Protein AF-A0A2J5PB73-F1 (afdb_monomer_lite)

Radius of gyration: 12.33 Å; chains: 1; bounding box: 26×22×30 Å

InterPro domains:
  IPR000390 Small drug/metabolite transporter protein family [PTHR30561] (1-50)
  IPR037185 Multidrug transporter EmrE superfamily [SSF103481] (1-50)
  IPR045324 Small multidrug resistance protein [PF00893] (1-41)

Secondary structure (DSSP, 8-state):
--HHHHHHHHHHHHHHHHHHHHHHHH-----HHHHHHHHHHHHHHHHHHH-

Sequence (51 aa):
IDLSVAYALWGGFGIAATIAAGWVLFGQRLNHKGWAGLLLLVVGMVLIKLA

pLDDT: mean 86.11, std 7.04, range [61.97, 93.0]

Foldseek 3Di:
DPPVLVVLLVVLVVVVVVVVCCCVVVVDDQDPVRVVVNVVSVVVNVVSVVD

Organism: NCBI:txid1134687

Structure (mmCIF, N/CA/C/O backbone):
data_AF-A0A2J5PB73-F1
#
_entry.id   AF-A0A2J5PB73-F1
#
loop_
_atom_site.group_PDB
_atom_site.id
_atom_site.type_symbol
_atom_site.label_atom_id
_atom_site.label_alt_id
_atom_site.label_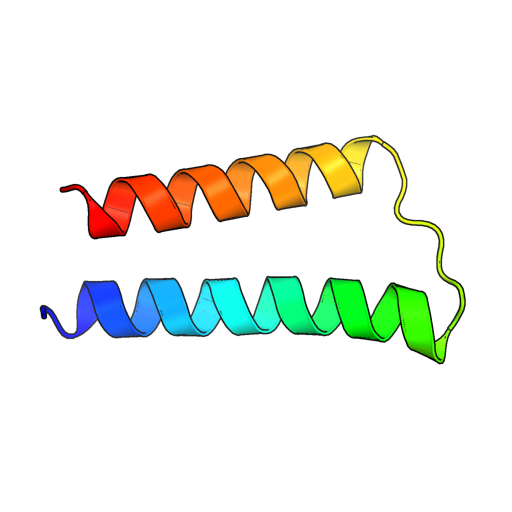comp_id
_atom_site.label_asym_id
_atom_site.label_entity_id
_atom_site.label_seq_id
_atom_site.pdbx_PDB_ins_code
_atom_site.Cartn_x
_atom_site.Cartn_y
_atom_site.Cartn_z
_atom_site.occupancy
_atom_site.B_iso_or_equiv
_atom_site.auth_seq_id
_atom_site.auth_comp_id
_atom_site.auth_asym_id
_atom_site.auth_a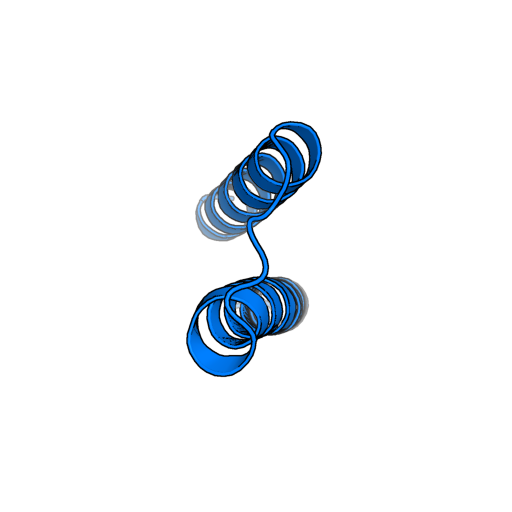tom_id
_atom_site.pdbx_PDB_model_num
ATOM 1 N N . ILE A 1 1 ? 10.635 -9.943 -18.012 1.00 62.41 1 ILE A N 1
ATOM 2 C CA . ILE A 1 1 ? 10.442 -9.035 -16.860 1.00 62.41 1 ILE A CA 1
ATOM 3 C C . ILE A 1 1 ? 11.692 -9.170 -16.020 1.00 62.41 1 ILE A C 1
ATOM 5 O O . ILE A 1 1 ? 11.978 -10.286 -15.598 1.00 62.41 1 ILE A O 1
ATOM 9 N N . ASP A 1 2 ? 12.456 -8.097 -15.851 1.00 83.00 2 ASP A N 1
ATOM 10 C CA . ASP A 1 2 ? 13.628 -8.113 -14.983 1.00 83.00 2 ASP A CA 1
ATOM 11 C C . ASP A 1 2 ? 13.239 -8.520 -13.566 1.00 83.00 2 ASP A C 1
ATOM 13 O O . ASP A 1 2 ? 12.228 -8.064 -13.023 1.00 83.00 2 ASP A O 1
ATOM 17 N N . LEU A 1 3 ? 14.055 -9.386 -12.964 1.00 83.25 3 LEU A N 1
ATOM 18 C CA . LEU A 1 3 ? 13.842 -9.873 -11.603 1.00 83.25 3 LEU A CA 1
ATOM 19 C C . LEU A 1 3 ? 13.672 -8.694 -10.626 1.00 83.25 3 LEU A C 1
ATOM 21 O O . LEU A 1 3 ? 12.819 -8.728 -9.744 1.00 83.25 3 LEU A O 1
ATOM 25 N N . SER A 1 4 ? 14.410 -7.607 -10.860 1.00 83.44 4 SER A N 1
ATOM 26 C CA . SER A 1 4 ? 14.327 -6.344 -10.122 1.00 83.44 4 SER A CA 1
ATOM 27 C C . SER A 1 4 ? 12.930 -5.711 -10.155 1.00 83.44 4 SER A C 1
ATOM 29 O O . SER A 1 4 ? 12.427 -5.284 -9.118 1.00 83.44 4 SER A O 1
ATOM 31 N N . VAL A 1 5 ? 12.269 -5.697 -11.318 1.00 85.38 5 VAL A N 1
ATOM 32 C CA . VAL A 1 5 ? 10.900 -5.174 -11.473 1.00 85.38 5 VAL A CA 1
ATOM 33 C C . VAL A 1 5 ? 9.901 -6.071 -10.745 1.00 85.38 5 VAL A C 1
ATOM 35 O O . VAL A 1 5 ? 9.012 -5.576 -10.053 1.00 85.38 5 VAL A O 1
ATOM 38 N N . ALA A 1 6 ? 10.073 -7.391 -10.846 1.00 87.62 6 ALA A N 1
ATOM 39 C CA . ALA A 1 6 ? 9.216 -8.349 -10.154 1.00 87.62 6 ALA A CA 1
ATOM 40 C C . ALA A 1 6 ? 9.302 -8.200 -8.623 1.00 87.62 6 ALA A C 1
ATOM 42 O O . ALA A 1 6 ? 8.267 -8.152 -7.959 1.00 87.62 6 ALA A O 1
ATOM 43 N N . TYR A 1 7 ? 10.508 -8.053 -8.064 1.00 87.31 7 TYR A N 1
ATOM 44 C CA . TYR A 1 7 ? 10.698 -7.837 -6.625 1.00 87.31 7 TYR A CA 1
ATOM 45 C C . TYR A 1 7 ? 10.163 -6.482 -6.151 1.00 87.31 7 TYR A C 1
ATOM 47 O O . TYR A 1 7 ? 9.528 -6.417 -5.096 1.00 87.31 7 TYR A O 1
ATOM 55 N N . ALA A 1 8 ? 10.359 -5.414 -6.931 1.00 87.56 8 ALA A N 1
ATOM 56 C CA . ALA A 1 8 ? 9.817 -4.095 -6.609 1.00 87.56 8 ALA A CA 1
ATOM 57 C C . ALA A 1 8 ? 8.278 -4.105 -6.569 1.00 87.56 8 ALA A C 1
ATOM 59 O O . ALA A 1 8 ? 7.675 -3.588 -5.625 1.00 87.56 8 ALA A O 1
ATOM 60 N N . LEU A 1 9 ? 7.639 -4.752 -7.551 1.00 88.25 9 LEU A N 1
ATOM 61 C CA . LEU A 1 9 ? 6.184 -4.907 -7.592 1.00 88.25 9 LEU A CA 1
ATOM 62 C C . LEU A 1 9 ? 5.670 -5.793 -6.456 1.00 88.25 9 LEU A C 1
ATOM 64 O O . LEU A 1 9 ? 4.670 -5.445 -5.835 1.00 88.25 9 LEU A O 1
ATOM 68 N N . TRP A 1 10 ? 6.354 -6.898 -6.149 1.00 89.94 10 TRP A N 1
ATOM 69 C CA . TRP A 1 10 ? 5.968 -7.796 -5.058 1.00 89.94 10 TRP A CA 1
ATOM 70 C C . TRP A 1 10 ? 5.999 -7.093 -3.695 1.00 89.94 10 TRP A C 1
ATOM 72 O O . TRP A 1 10 ? 5.047 -7.193 -2.918 1.00 89.94 10 TRP A O 1
ATOM 82 N N . GLY A 1 11 ? 7.054 -6.317 -3.425 1.00 90.94 11 GLY A N 1
ATOM 83 C CA . GLY A 1 11 ? 7.157 -5.506 -2.211 1.00 90.94 11 GLY A CA 1
ATOM 84 C C . GLY A 1 11 ? 6.051 -4.451 -2.113 1.00 90.94 11 GLY A C 1
ATOM 85 O O . GLY A 1 11 ? 5.396 -4.335 -1.076 1.00 90.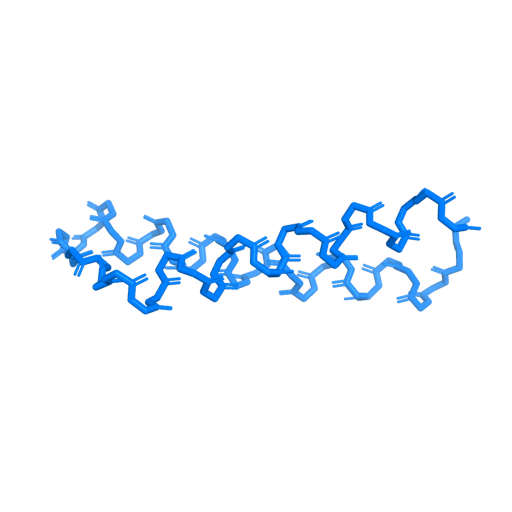94 11 GLY A O 1
ATOM 86 N N . GLY A 1 12 ? 5.782 -3.729 -3.207 1.00 90.56 12 GLY A N 1
ATOM 87 C CA . GLY A 1 12 ? 4.708 -2.734 -3.261 1.00 90.56 12 GLY A CA 1
ATOM 88 C C . GLY A 1 12 ? 3.314 -3.339 -3.063 1.00 90.56 12 GLY A C 1
ATOM 89 O O . GLY A 1 12 ? 2.501 -2.791 -2.314 1.00 90.56 12 GLY A O 1
ATOM 90 N N . PHE A 1 13 ? 3.059 -4.514 -3.644 1.00 91.00 13 PHE A N 1
ATOM 91 C CA . PHE A 1 13 ? 1.812 -5.254 -3.446 1.00 91.00 13 PHE A CA 1
ATOM 92 C C . PHE A 1 13 ? 1.607 -5.662 -1.986 1.00 91.00 13 PHE A C 1
ATOM 94 O O . PHE A 1 13 ? 0.505 -5.509 -1.462 1.00 91.00 13 PHE A O 1
ATOM 101 N N . GLY A 1 14 ? 2.661 -6.129 -1.310 1.00 92.56 14 GLY A N 1
ATOM 102 C CA . GLY A 1 14 ? 2.601 -6.482 0.109 1.00 92.56 14 GLY A CA 1
ATOM 103 C C . GLY A 1 14 ? 2.218 -5.292 0.993 1.00 92.56 14 GLY A C 1
ATOM 104 O O . GLY A 1 14 ? 1.380 -5.424 1.888 1.00 92.56 14 GLY A O 1
ATOM 105 N N . ILE A 1 15 ? 2.760 -4.107 0.704 1.00 91.62 15 ILE A N 1
ATOM 106 C CA . ILE A 1 15 ? 2.434 -2.878 1.441 1.00 91.62 15 ILE A CA 1
ATOM 107 C C . ILE A 1 15 ? 0.977 -2.468 1.186 1.00 91.62 15 ILE A C 1
ATOM 109 O O . ILE A 1 15 ? 0.240 -2.207 2.138 1.00 91.62 15 ILE A O 1
ATOM 113 N N . ALA A 1 16 ? 0.530 -2.469 -0.074 1.00 90.50 16 ALA A N 1
ATOM 114 C CA . ALA A 1 16 ? -0.850 -2.138 -0.427 1.00 90.50 16 ALA A CA 1
ATOM 115 C C . ALA A 1 16 ? -1.858 -3.108 0.216 1.00 90.50 16 ALA A C 1
ATOM 117 O O . ALA A 1 16 ? -2.853 -2.673 0.799 1.00 90.50 16 ALA A O 1
ATOM 118 N N . ALA A 1 17 ? -1.572 -4.413 0.177 1.00 91.06 17 ALA A N 1
ATOM 119 C CA . ALA A 1 17 ? -2.397 -5.442 0.800 1.00 91.06 17 ALA A CA 1
ATOM 120 C C . ALA A 1 17 ? -2.448 -5.295 2.327 1.00 91.06 17 ALA A C 1
ATOM 122 O O . ALA A 1 17 ? -3.519 -5.424 2.911 1.00 91.06 17 ALA A O 1
ATOM 123 N N . THR A 1 18 ? -1.327 -4.965 2.976 1.00 91.12 18 THR A N 1
ATOM 124 C CA . THR A 1 18 ? -1.286 -4.747 4.432 1.00 91.12 18 THR A CA 1
ATOM 125 C C . THR A 1 18 ? -2.104 -3.525 4.837 1.00 91.12 18 THR A C 1
ATOM 127 O O . THR A 1 18 ? -2.830 -3.573 5.826 1.00 91.12 18 THR A O 1
ATOM 130 N N . ILE A 1 19 ? -2.049 -2.444 4.054 1.00 89.75 19 ILE A N 1
ATOM 131 C CA . ILE A 1 19 ? -2.869 -1.248 4.287 1.00 89.75 19 ILE A CA 1
ATOM 132 C C . ILE A 1 19 ? -4.360 -1.571 4.114 1.00 89.75 19 ILE A C 1
ATOM 134 O O . ILE A 1 19 ? -5.170 -1.206 4.966 1.00 89.75 19 ILE A O 1
ATOM 138 N N . ALA A 1 20 ? -4.724 -2.292 3.048 1.00 88.44 20 ALA A N 1
ATOM 139 C CA . ALA A 1 20 ? -6.102 -2.709 2.801 1.00 88.44 20 ALA A CA 1
ATOM 140 C C . ALA A 1 20 ? -6.624 -3.645 3.904 1.00 88.44 20 ALA A C 1
ATOM 142 O O . ALA A 1 20 ? -7.718 -3.437 4.424 1.00 88.44 20 ALA A O 1
ATOM 143 N N . ALA A 1 21 ? -5.823 -4.630 4.317 1.00 90.56 21 ALA A N 1
ATOM 144 C CA . ALA A 1 21 ? -6.148 -5.532 5.416 1.00 90.56 21 ALA A CA 1
ATOM 145 C C . ALA A 1 21 ? -6.264 -4.780 6.750 1.00 90.56 21 ALA A C 1
ATOM 147 O O . ALA A 1 21 ? -7.212 -5.008 7.494 1.00 90.56 21 ALA A O 1
ATOM 148 N N . GLY A 1 22 ? -5.359 -3.837 7.028 1.00 89.25 22 GLY A N 1
ATOM 149 C CA . GLY A 1 22 ? -5.417 -2.952 8.194 1.00 89.25 22 GLY A CA 1
ATOM 150 C C . GLY A 1 22 ? -6.728 -2.168 8.265 1.00 89.25 22 GLY A C 1
ATOM 151 O O . GLY A 1 22 ? -7.360 -2.070 9.319 1.00 89.25 22 GLY A O 1
ATOM 152 N N . TRP A 1 23 ? -7.182 -1.667 7.118 1.00 87.25 23 TRP A N 1
ATOM 153 C CA . TRP A 1 23 ? -8.436 -0.934 7.022 1.00 87.25 23 TRP A CA 1
ATOM 154 C C . TRP A 1 23 ? -9.669 -1.835 7.175 1.00 87.25 23 TRP A C 1
ATOM 156 O O . TRP A 1 23 ? -10.575 -1.485 7.927 1.00 87.25 23 TRP A O 1
ATOM 166 N N . VAL A 1 24 ? -9.697 -3.000 6.514 1.00 87.81 24 VAL A N 1
ATOM 167 C CA . VAL A 1 24 ? -10.850 -3.924 6.511 1.00 87.81 24 VAL A CA 1
ATOM 168 C C . VAL A 1 24 ? -10.983 -4.702 7.822 1.00 87.81 24 VAL A C 1
ATOM 170 O O . VAL A 1 24 ? -12.087 -4.823 8.345 1.00 87.81 24 VAL A O 1
ATOM 173 N N . LEU A 1 25 ? -9.881 -5.226 8.365 1.00 90.62 25 LEU A N 1
ATOM 174 C CA . LEU A 1 25 ? -9.899 -6.094 9.549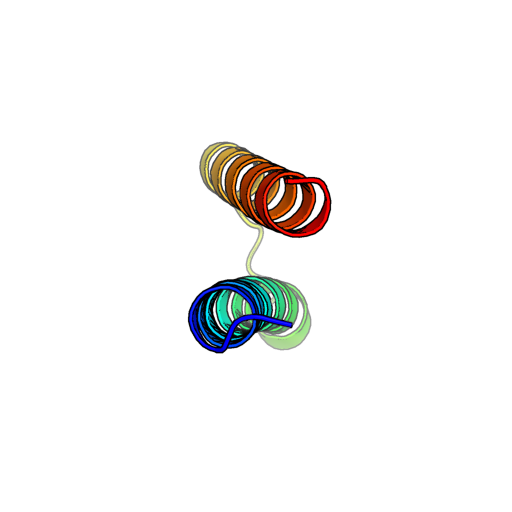 1.00 90.62 25 LEU A CA 1
ATOM 175 C C . LEU A 1 25 ? -9.964 -5.305 10.858 1.00 90.62 25 LEU A C 1
ATOM 177 O O . LEU A 1 25 ? -10.590 -5.760 11.811 1.00 90.62 25 LEU A O 1
ATOM 181 N N . PHE A 1 26 ? -9.325 -4.133 10.917 1.00 87.81 26 PHE A N 1
ATOM 182 C CA . PHE A 1 26 ? -9.213 -3.350 12.154 1.00 87.81 26 PHE A CA 1
ATOM 183 C C . PHE A 1 26 ? -9.974 -2.021 12.103 1.00 87.81 26 PHE A C 1
ATOM 185 O O . PHE A 1 26 ? -9.940 -1.262 13.070 1.00 87.81 26 PHE A O 1
ATOM 192 N N . GLY A 1 27 ? -10.630 -1.695 10.982 1.00 80.81 27 GLY A N 1
ATOM 193 C CA . GLY A 1 27 ? -11.313 -0.411 10.806 1.00 80.81 27 GLY A CA 1
ATOM 194 C C . GLY A 1 27 ? -10.367 0.793 10.874 1.00 80.81 27 GLY A C 1
ATOM 195 O O . GLY A 1 27 ? -10.824 1.922 11.074 1.00 80.81 27 GLY A O 1
ATOM 196 N N . GLN A 1 28 ? -9.049 0.579 10.746 1.00 74.44 28 GLN A N 1
ATOM 197 C CA . GLN A 1 28 ? -8.062 1.641 10.904 1.00 74.44 28 GLN A CA 1
ATOM 198 C C . GLN A 1 28 ? -8.187 2.632 9.753 1.00 74.44 28 GLN A C 1
ATOM 200 O O . GLN A 1 28 ? -7.794 2.361 8.619 1.00 74.44 28 GLN A O 1
ATOM 205 N N . ARG A 1 29 ? -8.741 3.812 10.047 1.00 76.88 29 ARG A N 1
ATOM 206 C CA . ARG A 1 29 ? -8.782 4.911 9.085 1.00 76.88 29 ARG A CA 1
ATOM 207 C C . ARG A 1 29 ? -7.366 5.412 8.857 1.00 76.88 29 ARG A C 1
ATOM 209 O O . ARG A 1 29 ? -6.754 6.020 9.733 1.00 76.88 29 ARG A O 1
ATOM 216 N N . LEU A 1 30 ? -6.866 5.165 7.654 1.00 77.31 30 LEU A N 1
ATOM 217 C CA . LEU A 1 30 ? -5.590 5.697 7.220 1.00 77.31 30 LEU A CA 1
ATOM 218 C C . LEU A 1 30 ? -5.676 7.229 7.176 1.00 77.31 30 LEU A C 1
ATOM 220 O O . LEU A 1 30 ? -6.584 7.801 6.572 1.00 77.31 30 LEU A O 1
ATOM 224 N N . ASN A 1 31 ? -4.744 7.899 7.848 1.00 83.56 31 ASN A N 1
ATOM 225 C CA . ASN A 1 31 ? -4.702 9.358 7.880 1.00 83.56 31 ASN A CA 1
ATOM 226 C C . ASN A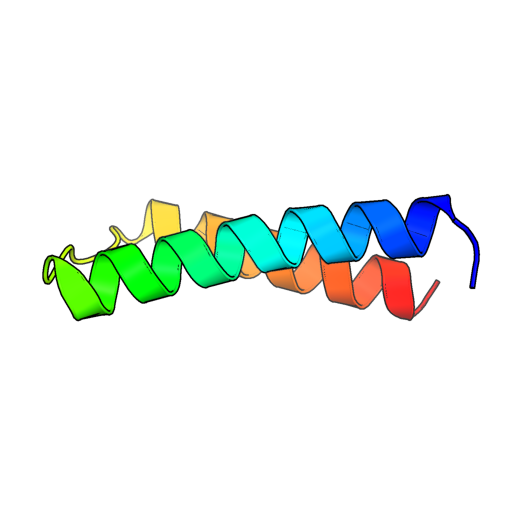 1 31 ? -4.351 9.922 6.486 1.00 83.56 31 ASN A C 1
ATOM 228 O O . ASN A 1 31 ? -3.757 9.221 5.667 1.00 83.56 31 ASN A O 1
ATOM 232 N N . HIS A 1 32 ? -4.637 11.200 6.223 1.00 85.06 32 HIS A N 1
ATOM 233 C CA . HIS A 1 32 ? -4.385 11.850 4.924 1.00 85.06 32 HIS A CA 1
ATOM 234 C C . HIS A 1 32 ? -2.933 11.677 4.437 1.00 85.06 32 HIS A C 1
ATOM 236 O O . HIS A 1 32 ? -2.692 11.439 3.257 1.00 85.06 32 HIS A O 1
ATOM 242 N N . LYS A 1 33 ? -1.959 11.709 5.358 1.00 87.56 33 LYS A N 1
ATOM 243 C CA . LYS A 1 33 ? -0.541 11.452 5.045 1.00 87.56 33 LYS A CA 1
ATOM 244 C C . LYS A 1 33 ? -0.281 10.007 4.596 1.00 87.56 33 LYS A C 1
ATOM 246 O O . LYS A 1 33 ? 0.551 9.779 3.727 1.00 87.56 33 LYS A O 1
ATOM 251 N N . GLY A 1 34 ? -0.994 9.035 5.169 1.00 85.56 34 GLY A N 1
ATOM 252 C CA . GLY A 1 34 ? -0.888 7.627 4.781 1.00 85.56 34 GLY A CA 1
ATOM 253 C C . GLY A 1 34 ? -1.488 7.367 3.400 1.00 85.56 34 GLY A C 1
ATOM 254 O O . GLY A 1 34 ? -0.891 6.646 2.607 1.00 85.56 34 GLY A O 1
ATOM 255 N N . TRP A 1 35 ? -2.601 8.028 3.068 1.00 87.81 35 TRP A N 1
ATOM 256 C CA . TRP A 1 35 ? -3.148 8.008 1.707 1.00 87.81 35 TRP A CA 1
ATOM 257 C C . TRP A 1 35 ? -2.185 8.617 0.685 1.00 87.81 35 TRP A C 1
ATOM 259 O O . TRP A 1 35 ? -2.000 8.037 -0.380 1.00 87.81 35 TRP A O 1
ATOM 269 N N . ALA A 1 36 ? -1.516 9.727 1.018 1.00 91.75 36 ALA A N 1
ATOM 270 C CA . ALA A 1 36 ? -0.482 10.306 0.158 1.00 91.75 36 ALA A CA 1
ATOM 271 C C . ALA A 1 36 ? 0.689 9.331 -0.079 1.00 91.75 36 ALA A C 1
ATOM 273 O O . ALA A 1 36 ? 1.153 9.190 -1.209 1.00 91.75 36 ALA A O 1
ATOM 274 N N . GLY A 1 37 ? 1.121 8.609 0.963 1.00 90.19 37 GLY A N 1
ATOM 275 C CA . GLY A 1 37 ? 2.141 7.562 0.849 1.00 90.19 37 GLY A CA 1
ATOM 276 C C . GLY A 1 37 ? 1.707 6.387 -0.034 1.00 90.19 37 GLY A C 1
ATOM 277 O O . GLY A 1 37 ? 2.479 5.945 -0.883 1.00 90.19 37 GLY A O 1
ATOM 278 N N . LEU A 1 38 ? 0.462 5.918 0.106 1.00 90.31 38 LEU A N 1
ATOM 279 C CA . LEU A 1 38 ? -0.099 4.865 -0.747 1.00 90.31 38 LEU A CA 1
ATOM 280 C C . LEU A 1 38 ? -0.167 5.306 -2.216 1.00 90.31 38 LEU A C 1
ATOM 282 O O . LEU A 1 38 ? 0.191 4.537 -3.104 1.00 90.31 38 LEU A O 1
ATOM 286 N N . LEU A 1 39 ? -0.584 6.547 -2.472 1.00 91.69 39 LEU A N 1
ATOM 287 C CA . LEU A 1 39 ? -0.669 7.103 -3.822 1.00 91.69 39 LEU A CA 1
ATOM 288 C C . LEU A 1 39 ? 0.725 7.182 -4.463 1.00 91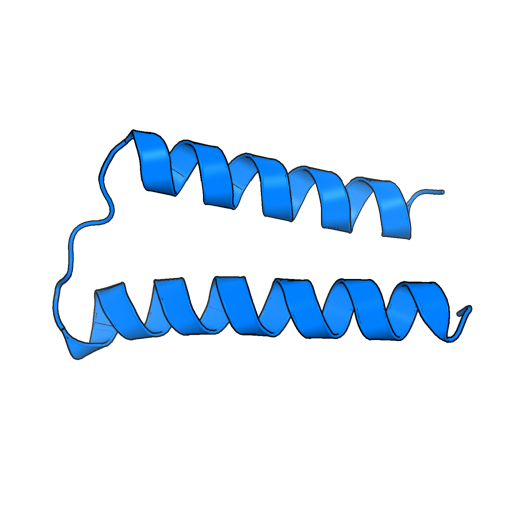.69 39 LEU A C 1
ATOM 290 O O . LEU A 1 39 ? 0.906 6.708 -5.582 1.00 91.69 39 LEU A O 1
ATOM 294 N N . LEU A 1 40 ? 1.729 7.676 -3.729 1.00 93.00 40 LEU A N 1
ATOM 295 C CA . LEU A 1 40 ? 3.121 7.709 -4.190 1.00 93.00 40 LEU A CA 1
ATOM 296 C C . LEU A 1 40 ? 3.661 6.305 -4.507 1.00 93.00 40 LEU A C 1
ATOM 298 O O . LEU A 1 40 ? 4.325 6.116 -5.524 1.00 93.00 40 LEU A O 1
ATOM 302 N N . LEU A 1 41 ? 3.345 5.317 -3.666 1.00 91.38 41 LEU A N 1
ATOM 303 C CA . LEU A 1 41 ? 3.733 3.923 -3.872 1.00 91.38 41 LEU A CA 1
ATOM 304 C C . LEU A 1 41 ? 3.120 3.364 -5.162 1.00 91.38 41 LEU A C 1
ATOM 306 O O . LEU A 1 41 ? 3.836 2.801 -5.989 1.00 91.38 41 LEU A O 1
ATOM 310 N N . VAL A 1 42 ? 1.816 3.561 -5.369 1.00 90.12 42 VAL A N 1
ATOM 311 C CA . VAL A 1 42 ? 1.120 3.120 -6.588 1.00 90.12 42 VAL A CA 1
ATOM 312 C C . VAL A 1 42 ? 1.691 3.799 -7.832 1.00 90.12 42 VAL A C 1
ATOM 314 O O . VAL A 1 42 ? 1.952 3.117 -8.822 1.00 90.12 42 VAL A O 1
ATOM 317 N N . VAL A 1 43 ? 1.963 5.105 -7.775 1.00 92.44 43 VAL A N 1
ATOM 318 C CA . VAL A 1 43 ? 2.615 5.842 -8.871 1.00 92.44 43 VAL A CA 1
ATOM 319 C C . VAL A 1 43 ? 3.992 5.252 -9.185 1.00 92.44 43 VAL A C 1
ATOM 321 O O . VAL A 1 43 ? 4.289 4.994 -10.349 1.00 92.44 43 VAL A O 1
ATOM 324 N N . GLY A 1 44 ? 4.808 4.969 -8.166 1.00 89.44 44 GLY A N 1
ATOM 325 C CA . GLY A 1 44 ? 6.118 4.337 -8.337 1.00 89.44 44 GLY A CA 1
ATOM 326 C C . GLY A 1 44 ? 6.035 2.954 -8.992 1.00 89.44 44 GLY A C 1
ATOM 327 O O . GLY A 1 44 ? 6.788 2.669 -9.918 1.00 89.44 44 GLY A O 1
ATOM 328 N N . MET A 1 45 ? 5.077 2.116 -8.582 1.00 89.44 45 MET A N 1
ATOM 329 C CA . MET A 1 45 ? 4.855 0.801 -9.200 1.00 89.44 45 MET A CA 1
ATOM 330 C C . MET A 1 45 ? 4.454 0.907 -10.676 1.00 89.44 45 MET A C 1
ATOM 332 O O . MET A 1 45 ? 4.925 0.128 -11.503 1.00 89.44 45 MET A O 1
ATOM 336 N N . VAL A 1 46 ? 3.591 1.869 -11.011 1.00 87.00 46 VAL A N 1
ATOM 337 C CA . VAL A 1 46 ? 3.140 2.103 -12.389 1.00 87.00 46 VAL A CA 1
ATOM 338 C C . VAL A 1 46 ? 4.296 2.598 -13.258 1.00 87.00 46 VAL A C 1
ATOM 340 O O . VAL A 1 46 ? 4.488 2.065 -14.348 1.00 87.00 46 VAL A O 1
ATOM 343 N N . LEU A 1 47 ? 5.111 3.535 -12.758 1.00 87.50 47 LEU A N 1
ATOM 344 C CA . LEU A 1 47 ? 6.305 4.024 -13.456 1.00 87.50 47 LEU A CA 1
ATOM 345 C C . LEU A 1 47 ? 7.303 2.901 -13.749 1.00 87.50 47 LEU A C 1
ATOM 347 O O . LEU A 1 47 ? 7.774 2.799 -14.874 1.00 87.50 47 LEU A O 1
ATOM 351 N N . ILE A 1 48 ? 7.572 2.020 -12.782 1.00 84.94 48 ILE A N 1
ATOM 352 C CA . ILE A 1 48 ? 8.486 0.880 -12.971 1.00 84.94 48 ILE A CA 1
ATOM 353 C C . ILE A 1 48 ? 7.966 -0.100 -14.034 1.00 84.94 48 ILE A C 1
ATOM 355 O O . ILE A 1 48 ? 8.758 -0.736 -14.716 1.00 84.94 48 ILE A O 1
ATOM 359 N N . LYS A 1 49 ? 6.644 -0.248 -14.180 1.00 72.75 49 LYS A N 1
ATOM 360 C CA . LYS A 1 49 ? 6.045 -1.131 -15.194 1.00 72.75 49 LYS A CA 1
ATOM 361 C C . LYS A 1 49 ? 6.002 -0.502 -16.596 1.00 72.75 49 LYS A C 1
ATOM 363 O O . LYS A 1 49 ? 5.795 -1.228 -17.566 1.00 72.75 49 LYS A O 1
ATOM 368 N N . LEU A 1 50 ? 6.084 0.828 -16.680 1.00 69.50 50 LEU A N 1
ATOM 369 C CA . LEU A 1 50 ? 6.052 1.614 -17.921 1.00 69.50 50 LEU A CA 1
ATOM 370 C C . LEU A 1 50 ? 7.450 1.966 -18.451 1.00 69.50 50 LEU A C 1
ATOM 372 O O . LEU A 1 50 ? 7.553 2.323 -19.623 1.00 69.50 50 LEU A O 1
ATOM 376 N N . ALA A 1 51 ? 8.476 1.901 -17.600 1.00 61.97 51 ALA A N 1
ATOM 377 C CA . ALA A 1 51 ? 9.887 1.991 -17.970 1.00 61.97 51 ALA A CA 1
ATOM 378 C C . ALA A 1 51 ? 10.390 0.665 -18.560 1.00 61.97 51 ALA A C 1
ATOM 380 O O . ALA A 1 51 ? 11.225 0.738 -19.488 1.00 61.97 51 ALA A O 1
#